Protein AF-A0A0D8HKB1-F1 (afdb_monomer)

Sequence (81 aa):
MGATRRKFTLEFKTEAAHRVIDSGRSVAEVAKEFSIAEDSLYPWVRDERRRMEAAASTGDEPLSAAEVGLAQSDLGLAQNS

Secondary structure (DSSP, 8-state):
---------HHHHHHHHHHHHHH---HHHHHHHTT--HHHHHHHHHHHHHHHHHHHH-SS----SS----------S-S--

Solvent-accessible surface area (backbone atoms only — not comparable to full-atom values): 5384 Å² total; per-residue (Å²): 133,84,80,81,76,84,79,81,55,68,68,60,46,50,52,57,22,46,52,32,65,75,69,68,47,56,60,64,59,52,20,60,77,69,74,48,59,47,83,64,47,54,59,40,32,52,52,48,51,51,50,51,53,46,54,73,74,39,96,66,78,91,79,74,93,80,71,89,72,82,85,80,82,83,82,76,90,78,92,83,130

Foldseek 3Di:
DDDPPDDDDPVVLLVLLCCCVVVVDDLVVSCVVVVHDSVSNVVSVVVNVVQVVCVVVDPDDDPDPPPPDDDDDDDPDDPDD

pLDDT: mean 70.45, std 20.73, range [35.88, 93.25]

Structure (mmCIF, N/CA/C/O backbone):
data_AF-A0A0D8HKB1-F1
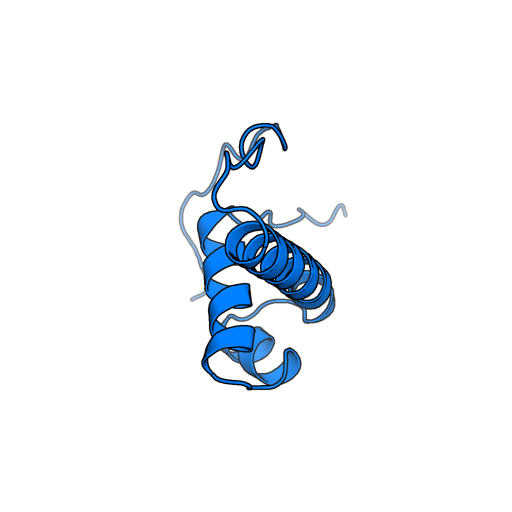#
_entry.id   AF-A0A0D8HKB1-F1
#
loop_
_atom_site.group_PDB
_atom_site.id
_atom_site.type_symbol
_atom_site.label_atom_id
_atom_site.label_alt_id
_atom_site.label_comp_id
_atom_site.label_asym_id
_atom_site.label_entity_id
_atom_site.label_seq_id
_atom_site.pdbx_PDB_ins_code
_atom_site.Cartn_x
_atom_site.Cartn_y
_atom_site.Cartn_z
_atom_site.occupancy
_atom_site.B_iso_or_equiv
_atom_site.auth_seq_id
_atom_site.auth_comp_id
_atom_site.auth_asym_id
_atom_site.auth_atom_id
_atom_site.pdbx_PDB_model_num
ATOM 1 N N . MET A 1 1 ? 12.545 -18.378 -22.050 1.00 35.88 1 MET A N 1
ATOM 2 C CA . MET A 1 1 ? 13.145 -17.031 -21.933 1.00 35.88 1 MET A CA 1
ATOM 3 C C . MET A 1 1 ? 12.802 -16.501 -20.550 1.00 35.88 1 MET A C 1
ATOM 5 O O . MET A 1 1 ? 11.625 -16.452 -20.222 1.00 35.88 1 MET A O 1
ATOM 9 N N . GLY A 1 2 ? 13.807 -16.272 -19.699 1.00 47.09 2 GLY A N 1
ATOM 10 C CA . GLY A 1 2 ? 13.603 -15.908 -18.293 1.00 47.09 2 GLY A CA 1
ATOM 11 C C . GLY A 1 2 ? 13.106 -14.472 -18.166 1.00 47.09 2 GLY A C 1
ATOM 12 O O . GLY A 1 2 ? 13.752 -13.558 -18.664 1.00 47.09 2 GLY A O 1
ATOM 13 N N . ALA A 1 3 ? 11.950 -14.279 -17.535 1.00 51.06 3 ALA A N 1
ATOM 14 C CA . ALA A 1 3 ? 11.420 -12.953 -17.261 1.00 51.06 3 ALA A CA 1
ATOM 15 C C . ALA A 1 3 ? 12.310 -12.256 -16.222 1.00 51.06 3 ALA A C 1
ATOM 17 O O . ALA A 1 3 ? 12.388 -12.692 -15.071 1.00 51.06 3 ALA A O 1
ATOM 18 N N . THR A 1 4 ? 12.984 -11.179 -16.624 1.00 48.00 4 THR A N 1
ATOM 19 C CA . THR A 1 4 ? 13.709 -10.294 -15.709 1.00 48.00 4 THR A CA 1
ATOM 20 C C . THR A 1 4 ? 12.697 -9.687 -14.747 1.00 48.00 4 THR A C 1
ATOM 22 O O . THR A 1 4 ? 11.888 -8.833 -15.114 1.00 48.00 4 THR A O 1
ATOM 25 N N . ARG A 1 5 ? 12.684 -10.185 -13.510 1.00 54.34 5 ARG A N 1
ATOM 26 C CA . ARG A 1 5 ? 11.798 -9.682 -12.464 1.00 54.34 5 ARG A CA 1
ATOM 27 C C . ARG A 1 5 ? 12.254 -8.262 -12.132 1.00 54.34 5 ARG A C 1
ATOM 29 O O . ARG A 1 5 ? 13.290 -8.089 -11.501 1.00 54.34 5 ARG A O 1
ATOM 36 N N . ARG A 1 6 ? 11.484 -7.266 -12.582 1.00 59.66 6 ARG A N 1
ATOM 37 C CA . ARG A 1 6 ? 11.576 -5.869 -12.133 1.00 59.66 6 ARG A CA 1
ATOM 38 C C . ARG A 1 6 ? 11.551 -5.900 -10.612 1.00 59.66 6 ARG A C 1
ATOM 40 O O . ARG A 1 6 ? 10.608 -6.479 -10.065 1.00 59.66 6 ARG A O 1
ATOM 47 N N . LYS A 1 7 ? 12.543 -5.350 -9.915 1.00 61.75 7 LYS A N 1
ATOM 48 C CA . LYS A 1 7 ? 12.423 -5.226 -8.464 1.00 61.75 7 LYS A CA 1
ATOM 49 C C . LYS A 1 7 ? 12.291 -3.745 -8.089 1.00 61.75 7 LYS A C 1
ATOM 51 O O . LYS A 1 7 ? 12.995 -2.863 -8.567 1.00 61.75 7 LYS A O 1
ATOM 56 N N . PHE A 1 8 ? 11.276 -3.463 -7.286 1.00 73.31 8 PHE A N 1
ATOM 57 C CA . PHE A 1 8 ? 10.889 -2.110 -6.899 1.00 73.31 8 PHE A CA 1
ATOM 58 C C . PHE A 1 8 ? 11.690 -1.670 -5.672 1.00 73.31 8 PHE A C 1
ATOM 60 O O . PHE A 1 8 ? 11.983 -2.507 -4.806 1.00 73.31 8 PHE A O 1
ATOM 67 N N . THR A 1 9 ? 12.036 -0.383 -5.595 1.00 81.12 9 THR A N 1
ATOM 68 C CA . THR A 1 9 ? 12.685 0.201 -4.411 1.00 81.12 9 THR A CA 1
ATOM 69 C C . THR A 1 9 ? 11.737 0.174 -3.215 1.00 81.12 9 THR A C 1
ATOM 71 O O . THR A 1 9 ? 10.520 0.097 -3.382 1.00 81.12 9 THR A O 1
ATOM 74 N N . LEU A 1 10 ? 12.287 0.195 -1.999 1.00 79.25 10 LEU A N 1
ATOM 75 C CA . LEU A 1 10 ? 11.477 0.207 -0.779 1.00 79.25 10 LEU A CA 1
ATOM 76 C C . LEU A 1 10 ? 10.588 1.456 -0.721 1.00 79.25 10 LEU A C 1
ATOM 78 O O . LEU A 1 10 ? 9.389 1.320 -0.516 1.00 79.25 10 LEU A O 1
ATOM 82 N N . GLU A 1 11 ? 11.156 2.627 -1.016 1.00 80.00 11 GLU A N 1
ATOM 83 C CA . GLU A 1 11 ? 10.434 3.905 -1.064 1.00 80.00 11 GLU A CA 1
ATOM 84 C C . GLU A 1 11 ? 9.222 3.833 -1.994 1.00 80.00 11 GLU A C 1
ATOM 86 O O . GLU A 1 11 ? 8.121 4.186 -1.597 1.00 80.00 11 GLU A O 1
ATOM 91 N N . PHE A 1 12 ? 9.381 3.272 -3.196 1.00 86.00 12 PHE A N 1
ATOM 92 C CA . PHE A 1 12 ? 8.269 3.133 -4.136 1.00 86.00 12 PHE A CA 1
ATOM 93 C C . PHE A 1 12 ? 7.144 2.242 -3.593 1.00 86.00 12 PHE A C 1
ATOM 95 O O . PHE A 1 12 ? 5.964 2.539 -3.775 1.00 86.00 12 PHE A O 1
ATOM 102 N N . LYS A 1 13 ? 7.495 1.138 -2.922 1.00 85.81 13 LYS A N 1
ATOM 103 C CA . LYS A 1 13 ? 6.509 0.228 -2.321 1.00 85.81 13 LYS A CA 1
ATOM 104 C C . LYS A 1 13 ? 5.747 0.913 -1.192 1.00 85.81 13 LYS A C 1
ATOM 106 O O . LYS A 1 13 ? 4.528 0.775 -1.130 1.00 85.81 13 LYS A O 1
ATOM 111 N N . THR A 1 14 ? 6.466 1.635 -0.334 1.00 85.81 14 THR A N 1
ATOM 112 C CA . THR A 1 14 ? 5.903 2.393 0.786 1.00 85.81 14 THR A CA 1
ATOM 113 C C . THR A 1 14 ? 4.993 3.502 0.280 1.00 85.81 14 THR A C 1
ATOM 115 O O . THR A 1 14 ? 3.848 3.552 0.706 1.00 85.81 14 THR A O 1
ATOM 118 N N . GLU A 1 15 ? 5.425 4.302 -0.697 1.00 89.38 15 GLU A N 1
ATOM 119 C CA . GLU A 1 15 ? 4.612 5.365 -1.303 1.00 89.38 15 GLU A CA 1
ATOM 120 C C . GLU A 1 15 ? 3.322 4.817 -1.929 1.00 89.38 15 GLU A C 1
ATOM 122 O O . GLU A 1 15 ? 2.228 5.324 -1.672 1.00 89.38 15 GLU A O 1
ATOM 127 N N . ALA A 1 16 ? 3.415 3.733 -2.708 1.00 90.81 16 ALA A N 1
ATOM 128 C CA . ALA A 1 16 ? 2.242 3.112 -3.319 1.00 90.81 16 ALA A CA 1
ATOM 129 C C . ALA A 1 16 ? 1.275 2.548 -2.260 1.00 90.81 16 ALA A C 1
ATOM 131 O O . ALA A 1 16 ? 0.057 2.698 -2.385 1.00 90.81 16 ALA A O 1
AT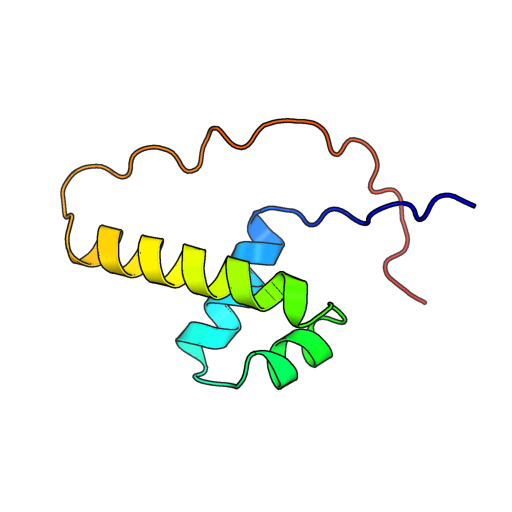OM 132 N N . ALA A 1 17 ? 1.801 1.927 -1.201 1.00 90.75 17 ALA A N 1
ATOM 133 C CA . ALA A 1 17 ? 0.999 1.410 -0.098 1.00 90.75 17 ALA A CA 1
ATOM 134 C C . ALA A 1 17 ? 0.337 2.534 0.715 1.00 90.75 17 ALA A C 1
ATOM 136 O O . ALA A 1 17 ? -0.865 2.472 0.987 1.00 90.75 17 ALA A O 1
ATOM 137 N N . HIS A 1 18 ? 1.086 3.591 1.032 1.00 90.56 18 HIS A N 1
ATOM 138 C CA . HIS A 1 18 ? 0.585 4.792 1.692 1.00 90.56 18 HIS A CA 1
ATOM 139 C C . HIS A 1 18 ? -0.535 5.437 0.887 1.00 90.56 18 HIS A C 1
ATOM 141 O O . HIS A 1 18 ? -1.572 5.762 1.454 1.00 90.56 18 HIS A O 1
ATOM 147 N N . ARG A 1 19 ? -0.382 5.558 -0.438 1.00 91.50 19 ARG A N 1
ATOM 148 C CA . ARG A 1 19 ? -1.414 6.125 -1.316 1.00 91.50 19 ARG A CA 1
ATOM 149 C C . ARG A 1 19 ? -2.746 5.381 -1.193 1.00 91.50 19 ARG A C 1
ATOM 151 O O . ARG A 1 19 ? -3.796 6.020 -1.170 1.00 91.50 19 ARG A O 1
ATOM 158 N N . VAL A 1 20 ? -2.719 4.049 -1.107 1.00 93.25 20 VAL A N 1
ATOM 159 C CA . VAL A 1 20 ? -3.927 3.228 -0.901 1.00 93.25 20 VAL A CA 1
ATOM 160 C C . VAL A 1 20 ? -4.558 3.516 0.461 1.00 93.25 20 VAL A C 1
ATOM 162 O O . VAL A 1 20 ? -5.774 3.669 0.556 1.00 93.25 20 VAL A O 1
ATOM 165 N N . ILE A 1 21 ? -3.740 3.568 1.513 1.00 90.50 21 ILE A N 1
ATOM 166 C CA . ILE A 1 21 ? -4.203 3.721 2.897 1.00 90.50 21 ILE A CA 1
ATOM 167 C C . ILE A 1 21 ? -4.764 5.128 3.135 1.00 90.50 21 ILE A C 1
ATOM 169 O O . ILE A 1 21 ? -5.884 5.254 3.618 1.00 90.50 21 ILE A O 1
ATOM 173 N N . ASP A 1 22 ? -4.016 6.159 2.750 1.00 89.56 22 ASP A N 1
ATOM 174 C CA . ASP A 1 22 ? -4.346 7.571 2.959 1.00 89.56 22 ASP A CA 1
ATOM 175 C C . ASP A 1 22 ? -5.551 8.015 2.121 1.00 89.56 22 ASP A C 1
ATOM 177 O O . ASP A 1 22 ? -6.490 8.621 2.630 1.00 89.56 22 ASP A O 1
ATOM 181 N N . SER A 1 23 ? -5.579 7.650 0.833 1.00 87.38 23 SER A N 1
ATOM 182 C CA . SER A 1 23 ? -6.683 8.040 -0.053 1.00 87.38 23 SER A CA 1
ATOM 183 C C . SER A 1 23 ? -7.922 7.149 0.080 1.00 87.38 23 SER A C 1
ATOM 185 O O . SER A 1 23 ? -8.943 7.451 -0.535 1.00 87.38 23 SER A O 1
ATOM 187 N N . GLY A 1 24 ? -7.837 6.019 0.795 1.00 86.56 24 GLY A N 1
ATOM 188 C CA . GLY A 1 24 ? -8.927 5.041 0.921 1.00 86.56 24 GLY A CA 1
ATOM 189 C C . GLY A 1 24 ? -9.370 4.400 -0.403 1.00 86.56 24 GLY A C 1
ATOM 190 O O . GLY A 1 24 ? -10.446 3.806 -0.473 1.00 86.56 24 GLY A O 1
ATOM 191 N N . ARG A 1 25 ? -8.568 4.537 -1.468 1.00 88.81 25 ARG A N 1
ATOM 192 C CA . ARG A 1 25 ? -8.871 4.009 -2.806 1.00 88.81 25 ARG A CA 1
ATOM 193 C C . ARG A 1 25 ? -8.561 2.518 -2.889 1.00 88.81 25 ARG A C 1
ATOM 195 O O . ARG A 1 25 ? -7.778 1.979 -2.110 1.00 88.81 25 ARG A O 1
ATOM 202 N N . SER A 1 26 ? -9.169 1.839 -3.859 1.00 93.00 26 SER A N 1
ATOM 203 C CA . SER A 1 26 ? -8.918 0.410 -4.064 1.00 93.00 26 SER A CA 1
ATOM 204 C C . SER A 1 26 ? -7.492 0.165 -4.562 1.00 93.00 26 SER A C 1
ATOM 206 O O . SER A 1 26 ? -6.975 0.923 -5.383 1.00 93.00 26 SER A O 1
ATOM 208 N N . VAL A 1 27 ? -6.888 -0.950 -4.134 1.00 89.50 27 VAL A N 1
ATOM 209 C CA . VAL A 1 27 ? -5.563 -1.413 -4.601 1.00 89.50 27 VAL A CA 1
ATOM 210 C C . VAL A 1 27 ? -5.496 -1.439 -6.132 1.00 89.50 27 VAL A C 1
ATOM 212 O O . VAL A 1 27 ? -4.505 -1.004 -6.706 1.00 89.50 27 VAL A O 1
ATOM 215 N N . ALA A 1 28 ? -6.580 -1.864 -6.785 1.00 90.69 28 ALA A N 1
ATOM 216 C CA . ALA A 1 28 ? -6.717 -1.909 -8.238 1.00 90.69 28 ALA A CA 1
ATOM 217 C C . ALA A 1 28 ? -6.529 -0.551 -8.928 1.00 90.69 28 ALA A C 1
ATOM 219 O O . ALA A 1 28 ? -5.920 -0.466 -9.993 1.00 90.69 28 ALA A O 1
ATOM 220 N N . GLU A 1 29 ? -7.071 0.517 -8.344 1.00 92.25 29 GLU A N 1
ATOM 221 C CA . GLU A 1 29 ? -6.976 1.854 -8.927 1.00 92.25 29 GLU A CA 1
ATOM 222 C C . GLU A 1 29 ? -5.559 2.400 -8.788 1.00 92.25 29 GLU A C 1
ATOM 224 O O . GLU A 1 29 ? -4.969 2.838 -9.774 1.00 92.25 29 GLU A O 1
ATOM 229 N N . VAL A 1 30 ? -4.972 2.263 -7.598 1.00 92.12 30 VAL A N 1
ATOM 230 C CA . VAL A 1 30 ? -3.603 2.722 -7.339 1.00 92.12 30 VAL A CA 1
ATOM 231 C C . VAL A 1 30 ? -2.592 1.913 -8.156 1.00 92.12 30 VAL A C 1
ATOM 233 O O . VAL A 1 30 ? -1.689 2.478 -8.762 1.00 92.12 30 VAL A O 1
ATOM 236 N N . ALA A 1 31 ? -2.761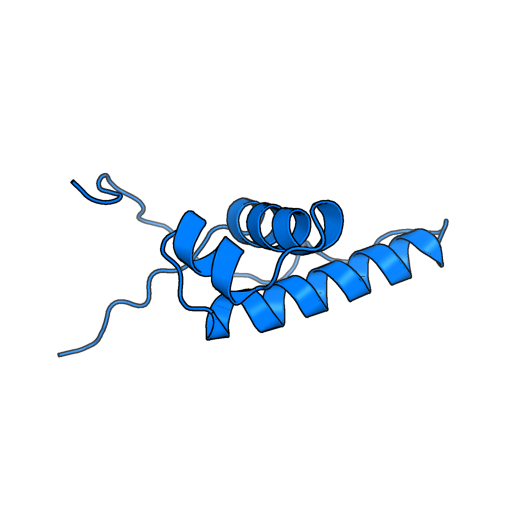 0.597 -8.279 1.00 88.88 31 ALA A N 1
ATOM 237 C CA . ALA A 1 31 ? -1.882 -0.231 -9.103 1.00 88.88 31 ALA A CA 1
ATOM 238 C C . ALA A 1 31 ? -1.860 0.21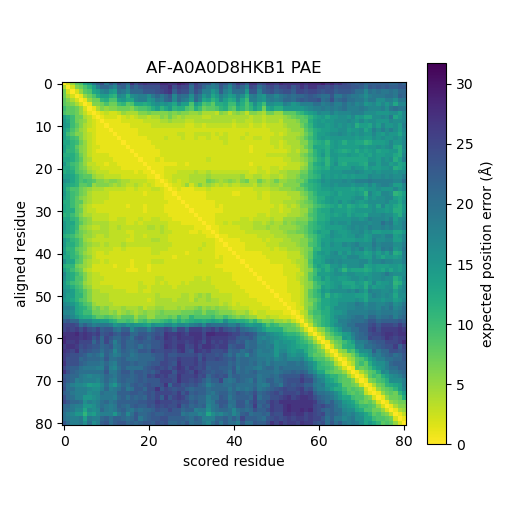7 -10.576 1.00 88.88 31 ALA A C 1
ATOM 240 O O . ALA A 1 31 ? -0.795 0.240 -11.193 1.00 88.88 31 ALA A O 1
ATOM 241 N N . LYS A 1 32 ? -3.012 0.632 -11.122 1.00 88.50 32 LYS A N 1
ATOM 242 C CA . LYS A 1 32 ? -3.112 1.190 -12.479 1.00 88.50 32 LYS A CA 1
ATOM 243 C C . LYS A 1 32 ? -2.427 2.549 -12.595 1.00 88.50 32 LYS A C 1
ATOM 245 O O . LYS A 1 32 ? -1.712 2.761 -13.569 1.00 88.50 32 LYS A O 1
ATOM 250 N N . GLU A 1 33 ? -2.600 3.432 -11.609 1.00 88.44 33 GLU A N 1
ATOM 251 C CA . GLU A 1 33 ? -1.917 4.738 -11.563 1.00 88.44 33 GLU A CA 1
ATOM 252 C C . GLU A 1 33 ? -0.387 4.575 -11.585 1.00 88.44 33 GLU A C 1
ATOM 254 O O . GLU A 1 33 ? 0.308 5.304 -12.288 1.00 88.44 33 GLU A 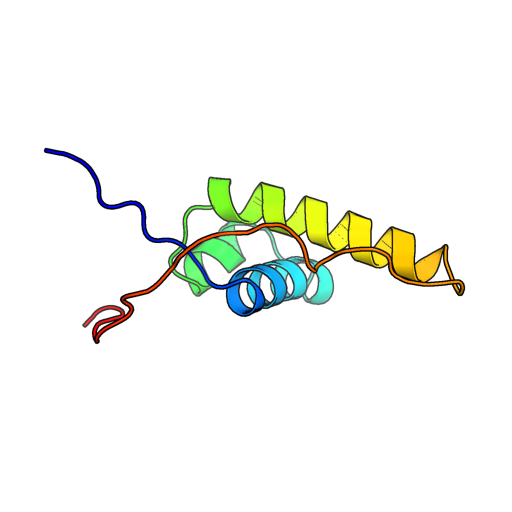O 1
ATOM 259 N N . PHE A 1 34 ? 0.133 3.579 -10.865 1.00 84.12 34 PHE A N 1
ATOM 260 C CA . PHE A 1 34 ? 1.567 3.298 -10.766 1.00 84.12 34 PHE A CA 1
ATOM 261 C C . PHE A 1 34 ? 2.090 2.296 -11.813 1.00 84.12 34 PHE A C 1
ATOM 263 O O . PHE A 1 34 ? 3.279 1.978 -11.812 1.00 84.12 34 PHE A O 1
ATOM 270 N N . SER A 1 35 ? 1.235 1.801 -12.717 1.00 84.75 35 SER A N 1
ATOM 271 C CA . SER A 1 35 ? 1.572 0.796 -13.739 1.00 84.75 35 SER A CA 1
ATOM 272 C C . SER A 1 35 ? 2.254 -0.465 -13.169 1.00 84.75 35 SER A C 1
ATOM 274 O O . SER A 1 35 ? 3.240 -0.985 -13.704 1.00 84.75 35 SER A O 1
ATOM 276 N N . ILE A 1 36 ? 1.728 -0.970 -12.048 1.00 84.56 36 ILE A N 1
ATOM 277 C CA . ILE A 1 36 ? 2.203 -2.185 -11.371 1.00 84.56 36 ILE A CA 1
ATOM 278 C C . ILE A 1 36 ? 1.116 -3.256 -11.287 1.00 84.56 36 ILE A C 1
ATOM 280 O O . ILE A 1 36 ? -0.072 -2.988 -11.438 1.00 84.56 36 ILE A O 1
ATOM 284 N N . ALA A 1 37 ? 1.531 -4.496 -11.025 1.00 85.56 37 ALA A N 1
ATOM 285 C CA . ALA A 1 37 ? 0.602 -5.591 -10.787 1.00 85.56 37 ALA A CA 1
ATOM 286 C C . ALA A 1 37 ? -0.066 -5.445 -9.413 1.00 85.56 37 ALA A C 1
ATOM 288 O O . ALA A 1 37 ? 0.615 -5.291 -8.398 1.00 85.56 37 ALA A O 1
ATOM 289 N N . GLU A 1 38 ? -1.390 -5.579 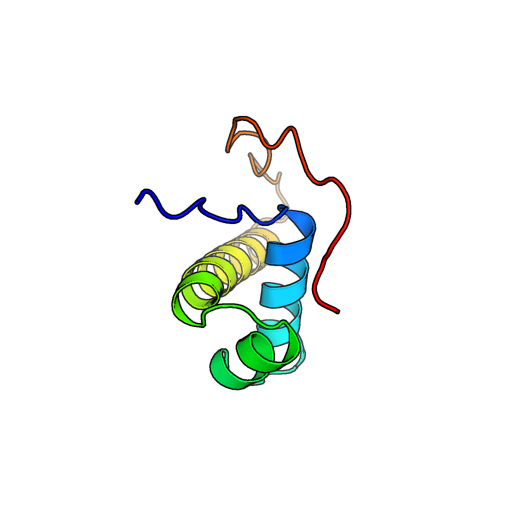-9.381 1.00 86.88 38 GLU A N 1
ATOM 290 C CA . GLU A 1 38 ? -2.199 -5.531 -8.155 1.00 86.88 38 GLU A CA 1
ATOM 291 C C . GLU A 1 38 ? -1.699 -6.541 -7.115 1.00 86.88 38 GLU A C 1
ATOM 293 O O . GLU A 1 38 ? -1.517 -6.196 -5.950 1.00 86.88 38 GLU A O 1
ATOM 298 N N . ASP A 1 39 ? -1.364 -7.754 -7.565 1.00 86.19 39 ASP A N 1
ATOM 299 C CA . ASP A 1 39 ? -0.813 -8.846 -6.752 1.00 86.19 39 ASP A CA 1
ATOM 300 C C . ASP A 1 39 ? 0.481 -8.461 -6.011 1.00 86.19 39 ASP A C 1
ATOM 302 O O . ASP A 1 39 ? 0.745 -8.941 -4.913 1.00 86.19 39 ASP A O 1
ATOM 306 N N . SER A 1 40 ? 1.269 -7.532 -6.569 1.00 86.31 40 SER A N 1
ATOM 307 C CA . SER A 1 40 ? 2.459 -6.990 -5.900 1.00 86.31 40 SER A CA 1
ATOM 308 C C . SER A 1 40 ? 2.115 -5.920 -4.866 1.00 86.31 40 SER A C 1
ATOM 310 O O . SER A 1 40 ? 2.796 -5.829 -3.848 1.00 86.31 40 SER A O 1
ATOM 312 N N . LEU A 1 41 ? 1.058 -5.135 -5.093 1.00 87.94 41 LEU A N 1
ATOM 313 C CA . LEU A 1 41 ? 0.665 -4.035 -4.213 1.00 87.94 41 LEU A CA 1
ATOM 314 C C . LEU A 1 41 ? -0.095 -4.521 -2.968 1.00 87.94 41 LEU A C 1
ATOM 316 O O . LEU A 1 41 ? 0.109 -3.980 -1.882 1.00 87.94 41 LEU A O 1
ATOM 320 N N . TYR A 1 42 ? -0.906 -5.578 -3.082 1.00 88.75 42 TYR A N 1
ATOM 321 C CA . TYR A 1 42 ? -1.612 -6.192 -1.946 1.00 88.75 42 TYR A CA 1
ATOM 322 C C . TYR A 1 42 ? -0.712 -6.513 -0.735 1.00 88.75 42 TYR A C 1
ATOM 324 O O . TYR A 1 42 ? -1.029 -6.064 0.373 1.00 88.75 42 TYR A O 1
ATOM 332 N N . PRO A 1 43 ? 0.398 -7.267 -0.880 1.00 88.06 43 PRO A N 1
ATOM 333 C CA . PRO A 1 43 ? 1.263 -7.579 0.251 1.00 88.06 43 PRO A CA 1
ATOM 334 C C . PRO A 1 43 ? 1.962 -6.339 0.819 1.00 88.06 43 PRO A C 1
ATOM 336 O O . PRO A 1 43 ? 2.169 -6.299 2.028 1.00 88.06 43 PRO A O 1
ATOM 339 N N . TRP A 1 44 ? 2.280 -5.324 0.004 1.00 92.38 44 TRP A N 1
ATOM 340 C CA . TRP A 1 44 ? 2.897 -4.079 0.487 1.00 92.38 44 TRP A CA 1
ATOM 341 C C . TRP A 1 44 ? 1.923 -3.252 1.321 1.00 92.38 44 TRP A C 1
ATOM 343 O O . TRP A 1 44 ? 2.286 -2.806 2.400 1.00 92.38 44 TRP A O 1
ATOM 353 N N . VAL A 1 45 ? 0.666 -3.125 0.883 1.00 90.88 45 VAL A N 1
ATOM 354 C CA . VAL A 1 45 ? -0.389 -2.444 1.655 1.00 90.88 45 VAL A CA 1
ATOM 355 C C . VAL A 1 45 ? -0.617 -3.135 2.996 1.00 90.88 45 VAL A C 1
ATOM 357 O O . VAL A 1 45 ? -0.774 -2.468 4.014 1.00 90.88 45 VAL A O 1
ATOM 360 N N . ARG A 1 46 ? -0.624 -4.473 3.023 1.00 88.62 46 ARG A N 1
ATOM 361 C CA . ARG A 1 46 ? -0.790 -5.231 4.271 1.00 88.62 46 ARG A CA 1
ATOM 362 C C . ARG A 1 46 ? 0.377 -5.018 5.234 1.00 88.62 46 ARG A C 1
ATOM 364 O O . ARG A 1 46 ? 0.157 -4.844 6.427 1.00 88.62 46 ARG A O 1
ATOM 371 N N . ASP A 1 47 ? 1.597 -5.076 4.715 1.00 85.69 47 ASP A N 1
ATOM 372 C CA . ASP A 1 47 ? 2.819 -4.867 5.487 1.00 85.69 47 ASP A CA 1
ATOM 373 C C . ASP A 1 47 ? 2.883 -3.438 6.045 1.00 85.69 47 ASP A C 1
ATOM 375 O O . ASP A 1 47 ? 3.157 -3.249 7.227 1.00 85.69 47 ASP A O 1
ATOM 379 N N . GLU A 1 48 ? 2.506 -2.447 5.237 1.00 87.62 48 GLU A N 1
ATOM 380 C CA . GLU A 1 48 ? 2.461 -1.043 5.642 1.00 87.62 48 GLU A CA 1
ATOM 381 C C . GLU A 1 48 ? 1.387 -0.772 6.698 1.00 87.62 48 GLU A C 1
ATOM 383 O O . GLU A 1 48 ? 1.671 -0.148 7.715 1.00 87.62 48 GLU A O 1
ATOM 388 N N . ARG A 1 49 ? 0.178 -1.326 6.539 1.00 88.25 49 ARG A N 1
ATOM 389 C CA . ARG A 1 49 ? -0.859 -1.254 7.584 1.00 88.25 49 ARG A CA 1
ATOM 390 C C . ARG A 1 49 ? -0.361 -1.834 8.901 1.00 88.25 49 ARG A C 1
ATOM 392 O O . ARG A 1 49 ? -0.481 -1.182 9.929 1.00 88.25 49 ARG A O 1
ATOM 399 N N . ARG A 1 50 ? 0.287 -3.001 8.857 1.00 86.19 50 ARG A N 1
ATOM 400 C CA . ARG A 1 50 ? 0.864 -3.624 10.051 1.00 86.19 50 ARG A CA 1
ATOM 401 C C . ARG A 1 50 ? 1.944 -2.747 10.689 1.00 86.19 50 ARG A C 1
ATOM 403 O O . ARG A 1 50 ? 1.994 -2.671 11.913 1.00 86.19 50 ARG A O 1
ATOM 410 N N . ARG A 1 51 ? 2.796 -2.089 9.890 1.00 83.38 51 ARG A N 1
ATOM 411 C CA . ARG A 1 51 ? 3.790 -1.124 10.394 1.00 83.38 51 ARG A CA 1
ATOM 412 C C . ARG A 1 51 ? 3.128 0.077 11.057 1.00 83.38 51 ARG A C 1
ATOM 414 O O . ARG A 1 51 ? 3.548 0.450 12.144 1.00 83.38 51 ARG A O 1
ATOM 421 N N . MET A 1 52 ? 2.095 0.649 10.442 1.00 83.75 52 MET A N 1
ATOM 422 C CA . MET A 1 52 ? 1.347 1.781 10.995 1.00 83.75 52 MET A CA 1
ATOM 423 C C . MET A 1 52 ? 0.618 1.415 12.288 1.00 83.75 52 MET A C 1
ATOM 425 O O . MET A 1 52 ? 0.663 2.173 13.249 1.00 83.75 52 MET A O 1
ATOM 429 N N . GLU A 1 53 ? -0.025 0.247 12.336 1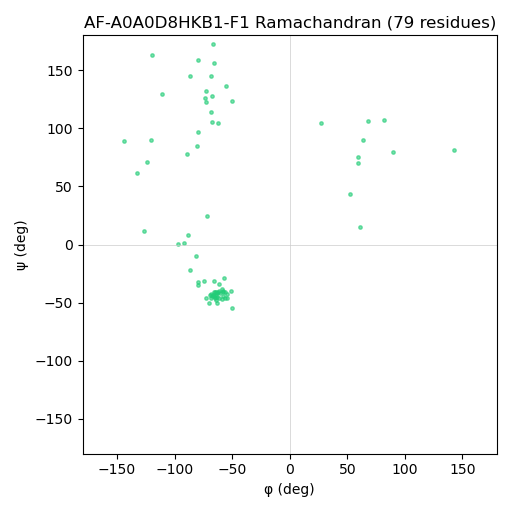.00 82.81 53 GLU A N 1
ATOM 430 C CA . GLU A 1 53 ? -0.704 -0.267 13.530 1.00 82.81 53 GLU A CA 1
ATOM 431 C C . GLU A 1 53 ? 0.289 -0.553 14.663 1.00 82.81 53 GLU A C 1
ATOM 433 O O . GLU A 1 53 ? 0.016 -0.225 15.819 1.00 82.81 53 GLU A O 1
ATOM 438 N N . ALA A 1 54 ? 1.458 -1.114 14.334 1.00 76.69 54 ALA A N 1
ATOM 439 C CA . ALA A 1 54 ? 2.551 -1.285 15.282 1.00 76.69 54 ALA A CA 1
ATOM 440 C C . ALA A 1 54 ? 3.060 0.074 15.777 1.00 76.69 54 ALA A C 1
ATOM 442 O O . ALA A 1 54 ? 3.085 0.289 16.976 1.00 76.69 54 ALA A O 1
ATOM 443 N N . ALA A 1 55 ? 3.360 1.028 14.892 1.00 75.19 55 ALA A N 1
ATOM 444 C CA . ALA A 1 55 ? 3.808 2.371 15.273 1.00 75.19 55 ALA A CA 1
ATOM 445 C C . ALA A 1 55 ? 2.767 3.140 16.110 1.00 75.19 55 ALA A C 1
ATOM 447 O O . ALA A 1 55 ? 3.130 3.890 17.011 1.00 75.19 55 ALA A O 1
ATOM 448 N N . ALA A 1 56 ? 1.473 2.940 15.849 1.00 71.12 56 ALA A N 1
ATOM 449 C CA . ALA A 1 56 ? 0.392 3.544 16.625 1.00 71.12 56 ALA A CA 1
ATOM 450 C C . ALA A 1 56 ? 0.208 2.887 18.006 1.00 71.12 56 ALA A C 1
ATOM 452 O O . ALA A 1 56 ? -0.196 3.557 18.954 1.00 71.12 56 ALA A O 1
ATOM 453 N N . SER A 1 57 ? 0.501 1.589 18.126 1.00 62.53 57 SER A N 1
ATOM 454 C CA . SER A 1 57 ? 0.420 0.836 19.389 1.00 62.53 57 SER A CA 1
ATOM 455 C C . SER A 1 57 ? 1.706 0.923 20.220 1.00 62.53 57 SER A C 1
ATOM 457 O O . SER A 1 57 ? 1.684 0.716 21.431 1.00 62.53 57 SER A O 1
ATOM 459 N N . THR A 1 58 ? 2.822 1.236 19.568 1.00 53.19 58 THR A N 1
ATOM 460 C CA . THR A 1 58 ? 4.176 1.186 20.106 1.00 53.19 58 THR A CA 1
ATOM 461 C C . THR A 1 58 ? 4.794 2.579 20.028 1.00 53.19 58 THR A C 1
ATOM 463 O O . THR A 1 58 ? 5.481 2.927 19.075 1.00 53.19 58 THR A O 1
ATOM 466 N N . GLY A 1 59 ? 4.608 3.374 21.080 1.00 53.75 59 GLY A N 1
ATOM 467 C CA . GLY A 1 59 ? 5.478 4.518 21.376 1.00 53.75 59 GLY A CA 1
ATOM 468 C C . GLY A 1 59 ? 6.872 4.111 21.885 1.00 53.75 59 GLY A C 1
ATOM 469 O O . GLY A 1 59 ? 7.476 4.887 22.615 1.00 53.75 59 GLY A O 1
ATOM 470 N N . ASP A 1 60 ? 7.360 2.907 21.556 1.00 46.75 60 ASP A N 1
ATOM 471 C CA . ASP A 1 60 ? 8.604 2.317 22.073 1.00 46.75 60 ASP A CA 1
ATOM 472 C C . ASP A 1 60 ? 9.317 1.484 20.983 1.00 46.75 60 ASP A C 1
ATOM 474 O O . ASP A 1 60 ? 9.076 0.297 20.809 1.00 46.75 60 ASP A O 1
ATOM 478 N N . GLU A 1 61 ? 10.176 2.162 20.220 1.00 46.38 61 GLU A N 1
ATOM 479 C CA . GLU A 1 61 ? 11.236 1.602 19.364 1.00 46.38 61 GLU A CA 1
ATOM 480 C C . GLU A 1 61 ? 10.831 0.776 18.106 1.00 46.38 61 GLU A C 1
ATOM 482 O O . GLU A 1 61 ? 10.454 -0.396 18.183 1.00 46.38 61 GLU A O 1
ATOM 487 N N . PRO A 1 62 ? 10.979 1.337 16.882 1.00 46.78 62 PRO A N 1
ATOM 488 C CA . PRO A 1 62 ? 10.720 0.607 15.645 1.00 46.78 62 PRO A CA 1
ATOM 489 C C . PRO A 1 62 ? 11.905 -0.305 15.294 1.00 46.78 62 PRO A C 1
ATOM 491 O O . PRO A 1 62 ? 12.876 0.116 14.663 1.00 46.78 62 PRO A O 1
ATOM 494 N N . LEU A 1 63 ? 11.821 -1.584 15.659 1.00 44.53 63 LEU A N 1
ATOM 495 C CA . LEU A 1 63 ? 12.770 -2.587 15.179 1.00 44.53 63 LEU A CA 1
ATOM 496 C C . LEU A 1 63 ? 12.523 -2.942 13.704 1.00 44.53 63 LEU A C 1
ATOM 498 O O . LEU A 1 63 ? 11.447 -3.382 13.304 1.00 44.53 63 LEU A O 1
ATOM 502 N N . SER A 1 64 ? 13.602 -2.812 12.932 1.00 48.75 64 SER A N 1
ATOM 503 C CA . SER A 1 64 ? 13.900 -3.532 11.690 1.00 48.75 64 SER A CA 1
ATOM 504 C C . SER A 1 64 ? 12.905 -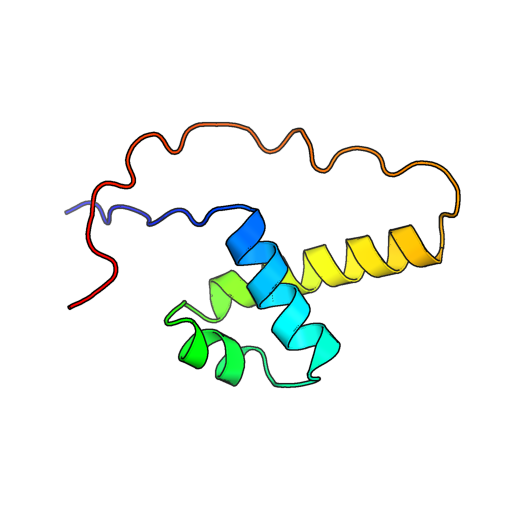3.401 10.529 1.00 48.75 64 SER A C 1
ATOM 506 O O . SER A 1 64 ? 12.261 -4.357 10.103 1.00 48.75 64 SER A O 1
ATOM 508 N N . ALA A 1 65 ? 12.941 -2.242 9.864 1.00 48.78 65 ALA A N 1
ATOM 509 C CA . ALA A 1 65 ? 12.792 -2.182 8.401 1.00 48.78 65 ALA A CA 1
ATOM 510 C C . ALA A 1 65 ? 14.145 -2.337 7.661 1.00 48.78 65 ALA A C 1
ATOM 512 O O . ALA A 1 65 ? 14.214 -2.146 6.449 1.00 48.78 65 ALA A O 1
ATOM 513 N N . ALA A 1 66 ? 15.231 -2.661 8.376 1.00 44.94 66 ALA A N 1
ATOM 514 C CA . ALA A 1 66 ? 16.603 -2.543 7.877 1.00 44.94 66 ALA A CA 1
ATOM 515 C C . ALA A 1 66 ? 17.234 -3.835 7.313 1.00 44.94 66 ALA A C 1
ATOM 517 O O . ALA A 1 66 ? 18.374 -3.782 6.862 1.00 44.94 66 ALA A O 1
ATOM 518 N N . GLU A 1 67 ? 16.550 -4.984 7.289 1.00 44.72 67 GLU A N 1
ATOM 519 C CA . GLU A 1 67 ? 17.231 -6.263 6.992 1.00 44.72 67 GLU A CA 1
ATOM 520 C C . GLU A 1 67 ? 16.653 -7.121 5.856 1.00 44.72 67 GLU A C 1
ATOM 522 O O . GLU A 1 67 ? 17.121 -8.238 5.636 1.00 44.72 67 GLU A O 1
ATOM 527 N N . VAL A 1 68 ? 15.737 -6.607 5.025 1.00 45.94 68 VAL A N 1
ATOM 528 C CA . VAL A 1 68 ? 15.410 -7.313 3.769 1.00 45.94 68 VAL A CA 1
ATOM 529 C C . VAL A 1 68 ? 16.476 -6.991 2.723 1.00 45.94 68 VAL A C 1
ATOM 531 O O . VAL A 1 68 ? 16.376 -6.043 1.946 1.00 45.94 68 VAL A O 1
ATOM 534 N N . GLY A 1 69 ? 17.552 -7.769 2.789 1.00 36.75 69 GLY A N 1
ATOM 535 C CA . GLY A 1 69 ? 18.771 -7.581 2.029 1.00 36.75 69 GLY A CA 1
ATOM 536 C C . GLY A 1 69 ? 18.664 -7.773 0.514 1.00 36.75 69 GLY A C 1
ATOM 537 O O . GLY A 1 69 ? 17.699 -8.297 -0.041 1.00 36.75 69 GLY A O 1
ATOM 538 N N . LEU A 1 70 ? 19.798 -7.427 -0.096 1.00 36.56 70 LEU A N 1
ATOM 539 C CA . LEU A 1 70 ? 20.316 -7.864 -1.392 1.00 36.56 70 LEU A CA 1
ATOM 540 C C . LEU A 1 70 ? 19.790 -7.167 -2.659 1.00 36.56 70 LEU A C 1
ATOM 542 O O . LEU A 1 70 ? 18.753 -7.489 -3.234 1.00 36.56 70 LEU A O 1
ATOM 546 N N . ALA A 1 71 ? 20.704 -6.356 -3.198 1.00 41.72 71 ALA A N 1
ATOM 547 C CA . ALA A 1 71 ? 21.047 -6.318 -4.614 1.00 41.72 71 ALA A CA 1
ATOM 548 C C . ALA A 1 71 ? 19.927 -5.884 -5.564 1.00 41.72 71 ALA A C 1
ATOM 550 O O . ALA A 1 71 ? 19.238 -6.707 -6.168 1.00 41.72 71 ALA A O 1
ATOM 551 N N . GLN A 1 72 ? 19.849 -4.578 -5.803 1.00 44.47 72 GLN A N 1
ATOM 552 C CA . GLN A 1 72 ? 19.413 -4.033 -7.089 1.00 44.47 72 GLN A CA 1
ATOM 553 C C . GLN A 1 72 ? 20.352 -2.946 -7.563 1.00 44.47 72 GLN A C 1
ATOM 555 O O . GLN A 1 72 ? 20.000 -1.784 -7.720 1.00 44.47 72 GLN A O 1
ATOM 560 N N . SER A 1 73 ? 21.588 -3.370 -7.763 1.00 40.53 73 SER A N 1
ATOM 561 C CA . SER A 1 73 ? 22.440 -2.810 -8.794 1.00 40.53 73 SER A CA 1
ATOM 562 C C . SER A 1 73 ? 21.702 -2.934 -10.135 1.00 40.53 73 SER A C 1
ATOM 564 O O . SER A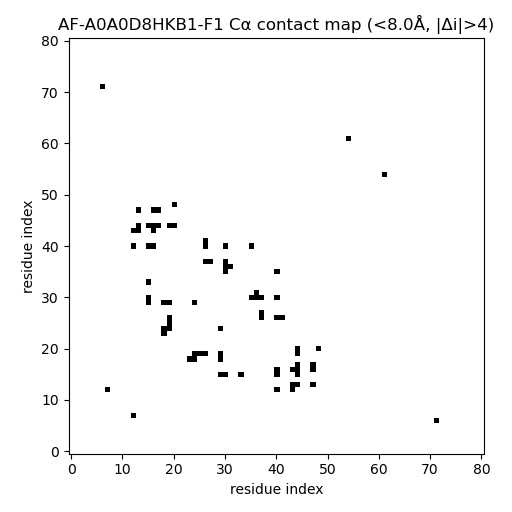 1 73 ? 21.145 -3.997 -10.408 1.00 40.53 73 SER A O 1
ATOM 566 N N . ASP A 1 74 ? 21.736 -1.867 -10.933 1.00 38.56 74 ASP A N 1
ATOM 567 C CA . ASP A 1 74 ? 21.142 -1.729 -12.273 1.00 38.56 74 ASP A CA 1
ATOM 568 C C . ASP A 1 74 ? 19.686 -1.218 -12.323 1.00 38.56 74 ASP A C 1
ATOM 570 O O . ASP A 1 74 ? 18.728 -1.961 -12.516 1.00 38.56 74 ASP A O 1
ATOM 574 N N . LEU A 1 75 ? 19.524 0.103 -12.192 1.00 39.75 75 LEU A N 1
ATOM 575 C CA . LEU A 1 75 ? 18.410 0.813 -12.825 1.00 39.75 75 LEU A CA 1
ATOM 576 C C . LEU A 1 75 ? 18.989 1.929 -13.698 1.00 39.75 75 LEU A C 1
ATOM 578 O O . LEU A 1 75 ? 18.915 3.116 -13.380 1.00 39.75 75 LEU A O 1
ATOM 582 N N . GLY A 1 76 ? 19.620 1.516 -14.797 1.00 37.19 76 GLY A N 1
ATOM 583 C CA . GLY A 1 76 ? 19.778 2.372 -15.960 1.00 37.19 76 GLY A CA 1
ATOM 584 C C . GLY A 1 76 ? 18.407 2.623 -16.591 1.00 37.19 76 GLY A C 1
ATOM 585 O O . GLY A 1 76 ? 17.652 1.687 -16.827 1.00 37.19 76 GLY A O 1
ATOM 586 N N . LEU A 1 77 ? 18.096 3.903 -16.802 1.00 42.94 77 LEU A N 1
ATOM 587 C CA . LEU A 1 77 ? 17.308 4.445 -17.916 1.00 42.94 77 LEU A CA 1
ATOM 588 C C . LEU A 1 77 ? 16.271 3.510 -18.565 1.00 42.94 77 LEU A C 1
ATOM 590 O O . LEU A 1 77 ? 16.624 2.687 -19.402 1.00 42.94 77 LEU A O 1
ATOM 594 N N . ALA A 1 78 ? 14.995 3.761 -18.246 1.00 39.25 78 ALA A N 1
ATOM 595 C CA . ALA A 1 78 ? 13.815 3.695 -19.126 1.00 39.25 78 ALA A CA 1
ATOM 596 C C . ALA A 1 78 ? 12.604 3.147 -18.361 1.00 39.25 78 ALA A C 1
ATOM 598 O O . ALA A 1 78 ? 12.228 1.983 -18.487 1.00 39.25 78 ALA A O 1
ATOM 599 N N . GLN A 1 79 ? 11.936 4.009 -17.595 1.00 45.81 79 GLN A N 1
ATOM 600 C CA . GLN A 1 79 ? 10.542 3.752 -17.238 1.00 45.81 79 GLN A CA 1
ATOM 601 C C . GLN A 1 79 ? 9.647 4.365 -18.326 1.00 45.81 79 GLN A C 1
ATOM 603 O O . GLN A 1 79 ? 9.089 5.440 -18.167 1.00 45.81 79 GLN A O 1
ATOM 608 N N . ASN A 1 80 ? 9.569 3.635 -19.444 1.00 38.88 80 ASN A N 1
ATOM 609 C CA . ASN A 1 80 ? 8.421 3.547 -20.351 1.00 38.88 80 ASN A CA 1
ATOM 610 C C . ASN A 1 80 ? 7.901 4.845 -21.019 1.00 38.88 80 ASN A C 1
ATOM 612 O O . ASN A 1 80 ? 6.767 5.263 -20.772 1.00 38.88 80 ASN A O 1
ATOM 616 N N . SER A 1 81 ? 8.682 5.405 -21.947 1.00 39.78 81 SER A N 1
ATOM 617 C CA . SER A 1 81 ? 8.328 5.657 -23.366 1.00 39.78 81 SER A CA 1
ATOM 618 C C . SER A 1 81 ? 9.594 5.980 -24.154 1.00 39.78 81 SER A C 1
ATOM 620 O O . SER A 1 81 ? 10.464 6.670 -23.578 1.00 39.78 81 SER A O 1
#

InterPro domains:
  IPR002514 Transposase IS3/IS911family [PF01527] (4-58)
  IPR010921 Trp repressor/replication initiator [SSF48295] (3-56)
  IPR036388 Winged helix-like DNA-binding domain superfamily [G3DSA:1.10.10.10] (4-63)

Mean predicted aligned error: 11.39 Å

Radius of gyration: 14.72 Å; Cα contacts (8 Å, |Δi|>4): 40; chains: 1; bounding box: 31×25×45 Å

Organism: NCBI:txid1280514